Protein AF-A0A0G8C6H7-F1 (afdb_monomer)

Radius of gyration: 28.03 Å; Cα contacts (8 Å, |Δi|>4): 73; chains: 1; bounding box: 57×22×65 Å

Sequence (124 aa):
MDRLGRNTIQLLQLVEQLREKDVHFAILNLGIDTRTPTGKFFLTVMAAFSELDREMIKEKQRTEIKLAKQKGVYRGRLKKYTDKHPGMNHAIELRKHTNKTVKEICQITGVSQAALYRRLKEFE

Organism: NCBI:txid1890302

Secondary structure (DSSP, 8-state):
-TTT-SSHHHHHHHHHHHHHTT---EEGGGTEETTSHHHHHHHHHHHHHHHHHHHHHHHHHHHHHHHHHHTT----SPPSS-TT-HHHHHHHHHHHH----HHHHHHHH---HHHHHHHHHT--

InterPro domains:
  IPR006119 Resolvase, N-terminal catalytic domain [PF00239] (1-74)
  IPR006119 Resolvase, N-terminal catalytic domain [PS51736] (1-72)
  IPR006120 Resolvase, HTH domain [PF02796] (76-120)
  IPR036162 Resolvase-like, N-terminal catalytic domain superfamily [G3DSA:3.40.50.1390] (1-84)
  IPR036162 Resolvase-like, N-terminal catalytic domain superfamily [SSF53041] (1-74)
  IPR050639 Site-specific recombinase resolvase [PTHR30461] (2-114)

Nearest PDB structures (foldseek):
  5kk1-assembly1_A  TM=5.844E-01  e=1.211E+00  Sulfolobus sp. NOB8H2
  7s03-assembly1_A-2  TM=4.898E-01  e=1.479E+00  Homo sapiens
  1trr-assembly1_A  TM=4.906E-01  e=4.900E+00  Escherichia coli
  1jhg-assembly1_A-2  TM=4.551E-01  e=8.345E+00  Escherichia coli

Structure (mmCIF, N/CA/C/O backbone):
data_AF-A0A0G8C6H7-F1
#
_entry.id  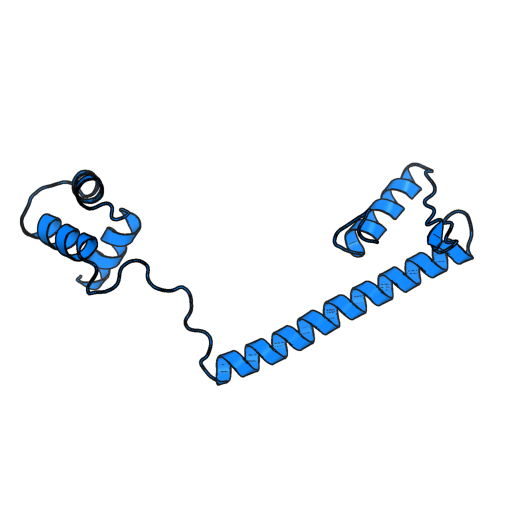 AF-A0A0G8C6H7-F1
#
loop_
_atom_site.group_PDB
_atom_site.id
_atom_site.type_symbol
_atom_site.label_atom_id
_atom_site.label_alt_id
_atom_site.label_comp_id
_atom_site.label_asym_id
_atom_site.label_entity_id
_atom_site.label_seq_id
_atom_site.pdbx_PDB_ins_code
_atom_site.Cartn_x
_atom_site.Cartn_y
_atom_site.Cartn_z
_atom_site.occupancy
_atom_site.B_iso_or_equiv
_atom_site.auth_seq_id
_atom_site.auth_comp_id
_atom_site.auth_asym_id
_atom_site.auth_atom_id
_atom_site.pdbx_PDB_model_num
ATOM 1 N N . MET A 1 1 ? 10.158 9.588 -15.936 1.00 51.47 1 MET A N 1
ATOM 2 C CA . MET A 1 1 ? 9.552 8.462 -15.194 1.00 51.47 1 MET A CA 1
ATOM 3 C C . MET A 1 1 ? 8.202 8.845 -14.592 1.00 51.47 1 MET A C 1
ATOM 5 O O . MET A 1 1 ? 7.242 8.146 -14.878 1.00 51.47 1 MET A O 1
ATOM 9 N N . ASP A 1 2 ? 8.073 10.001 -13.925 1.00 52.16 2 ASP A N 1
ATOM 10 C CA . ASP A 1 2 ? 6.804 10.478 -13.318 1.00 52.16 2 ASP A CA 1
ATOM 11 C C . ASP A 1 2 ? 5.588 10.635 -14.255 1.00 52.16 2 ASP A C 1
ATOM 13 O O . ASP A 1 2 ? 4.462 10.771 -13.784 1.00 52.16 2 ASP A O 1
ATOM 17 N N . ARG A 1 3 ? 5.779 10.619 -15.581 1.00 61.69 3 ARG A N 1
ATOM 18 C CA . ARG A 1 3 ? 4.709 10.856 -16.567 1.00 61.69 3 ARG A CA 1
ATOM 19 C C . ARG A 1 3 ? 4.017 9.596 -17.104 1.00 61.69 3 ARG A C 1
ATOM 21 O O . ARG A 1 3 ? 3.005 9.735 -17.776 1.00 61.69 3 ARG A O 1
ATOM 28 N N . LEU A 1 4 ? 4.549 8.397 -16.850 1.00 62.62 4 LEU A N 1
ATOM 29 C CA . LEU A 1 4 ? 4.047 7.147 -17.454 1.00 62.62 4 LEU A CA 1
ATOM 30 C C . LEU A 1 4 ? 3.612 6.088 -16.436 1.00 62.62 4 LEU A C 1
ATOM 32 O O . LEU A 1 4 ? 2.822 5.212 -16.770 1.00 62.62 4 LEU A O 1
ATOM 36 N N . GLY A 1 5 ? 4.075 6.165 -15.190 1.00 60.28 5 GLY A N 1
ATOM 37 C CA . GLY A 1 5 ? 3.642 5.240 -14.151 1.00 60.28 5 GLY A CA 1
ATOM 38 C C . GLY A 1 5 ? 4.232 5.587 -12.794 1.00 60.28 5 GLY A C 1
ATOM 39 O O . GLY A 1 5 ? 5.334 6.116 -12.701 1.00 60.28 5 GLY A O 1
ATOM 40 N N . ARG A 1 6 ? 3.493 5.260 -11.728 1.00 69.50 6 ARG A N 1
ATOM 41 C CA . ARG A 1 6 ? 3.965 5.388 -10.336 1.00 69.50 6 ARG A CA 1
ATOM 42 C C . ARG A 1 6 ? 4.900 4.244 -9.920 1.00 69.50 6 ARG A C 1
ATOM 44 O O . ARG A 1 6 ? 5.411 4.248 -8.806 1.00 69.50 6 ARG A O 1
ATOM 51 N N . ASN A 1 7 ? 5.064 3.235 -10.777 1.00 71.12 7 ASN A N 1
ATOM 52 C CA . ASN A 1 7 ? 5.805 2.010 -10.504 1.00 71.12 7 ASN A CA 1
ATOM 53 C C . ASN A 1 7 ? 6.520 1.537 -11.777 1.00 71.12 7 ASN A C 1
ATOM 55 O O . ASN A 1 7 ? 5.881 1.396 -12.821 1.00 71.12 7 ASN A O 1
ATOM 59 N N . THR A 1 8 ? 7.815 1.230 -11.681 1.00 71.50 8 THR A N 1
ATOM 60 C CA . THR A 1 8 ? 8.595 0.697 -12.804 1.00 71.50 8 THR A CA 1
ATOM 61 C C . THR A 1 8 ? 8.022 -0.611 -13.352 1.00 71.50 8 THR A C 1
ATOM 63 O O . THR A 1 8 ? 8.021 -0.806 -14.561 1.00 71.50 8 THR A O 1
ATOM 66 N N . ILE A 1 9 ? 7.435 -1.468 -12.509 1.00 72.88 9 ILE A N 1
ATOM 67 C CA . ILE A 1 9 ? 6.781 -2.708 -12.966 1.00 72.88 9 ILE A CA 1
ATOM 68 C C . ILE A 1 9 ? 5.641 -2.392 -13.944 1.00 72.88 9 ILE A C 1
ATOM 70 O O . ILE A 1 9 ? 5.523 -3.032 -14.984 1.00 72.88 9 ILE A O 1
ATOM 74 N N . GLN A 1 10 ? 4.829 -1.375 -13.641 1.00 77.62 10 GLN A N 1
ATOM 75 C CA . GLN A 1 10 ? 3.724 -0.967 -14.514 1.00 77.62 10 GLN A CA 1
ATOM 76 C C . GLN A 1 10 ? 4.236 -0.390 -15.832 1.00 77.62 10 GLN A C 1
ATOM 78 O O . GLN A 1 10 ? 3.644 -0.641 -16.876 1.00 77.62 10 GLN A O 1
ATOM 83 N N . LEU A 1 11 ? 5.345 0.354 -15.792 1.00 79.00 11 LEU A N 1
ATOM 84 C CA . LEU A 1 11 ? 5.986 0.858 -17.001 1.00 79.00 11 LEU A CA 1
ATOM 85 C C . LEU A 1 11 ? 6.467 -0.293 -17.890 1.00 79.00 11 LEU A C 1
ATOM 87 O O . LEU A 1 11 ? 6.218 -0.264 -19.088 1.00 79.00 11 LEU A O 1
ATOM 91 N N . LEU A 1 12 ? 7.112 -1.316 -17.327 1.00 77.19 12 LEU A N 1
ATOM 92 C CA . LEU A 1 12 ? 7.551 -2.468 -18.115 1.00 77.19 12 LEU A CA 1
ATOM 93 C C . LEU A 1 12 ? 6.393 -3.266 -18.698 1.00 77.19 12 LEU A C 1
ATOM 95 O O . LEU A 1 12 ? 6.440 -3.621 -19.870 1.00 77.19 12 LEU A O 1
ATOM 99 N N . GLN A 1 13 ? 5.344 -3.498 -17.910 1.00 82.19 13 GLN A N 1
ATOM 100 C CA . GLN A 1 13 ? 4.126 -4.141 -18.400 1.00 82.19 13 GLN A CA 1
ATOM 101 C C . GLN A 1 13 ? 3.508 -3.350 -19.554 1.00 82.19 13 GLN A C 1
ATOM 103 O O . GLN A 1 13 ? 3.123 -3.937 -20.558 1.00 82.19 13 GLN A O 1
ATOM 108 N N . LEU A 1 14 ? 3.460 -2.020 -19.440 1.00 85.56 14 LEU A N 1
ATOM 109 C CA . LEU A 1 14 ? 2.981 -1.155 -20.511 1.00 85.56 14 LEU A CA 1
ATOM 110 C C . LEU A 1 14 ? 3.862 -1.266 -21.759 1.00 85.56 14 LEU A C 1
ATOM 112 O O . LEU A 1 14 ? 3.335 -1.381 -22.859 1.00 85.56 14 LEU A O 1
ATOM 116 N N . VAL A 1 15 ? 5.188 -1.244 -21.612 1.00 83.88 15 VAL A N 1
ATOM 117 C CA . VAL A 1 15 ? 6.091 -1.364 -22.764 1.00 83.88 15 VAL A CA 1
ATOM 118 C C . VAL A 1 15 ? 5.938 -2.722 -23.452 1.00 83.88 15 VAL A C 1
ATOM 120 O O . VAL A 1 15 ? 5.923 -2.772 -24.679 1.00 83.88 15 VAL A O 1
ATOM 123 N N . GLU A 1 16 ? 5.751 -3.803 -22.697 1.00 82.50 16 GLU A N 1
ATOM 124 C CA . GLU A 1 16 ? 5.474 -5.122 -23.272 1.00 82.50 16 GLU A CA 1
ATOM 125 C C . GLU A 1 16 ? 4.122 -5.177 -23.996 1.00 82.50 16 GLU A C 1
ATOM 127 O O . GLU A 1 16 ? 4.050 -5.628 -25.137 1.00 82.50 16 GLU A O 1
ATOM 132 N N . GLN A 1 17 ? 3.069 -4.603 -23.411 1.00 88.69 17 GLN A N 1
ATOM 133 C CA . GLN A 1 17 ? 1.760 -4.483 -24.066 1.00 88.69 17 GLN A CA 1
ATOM 134 C C . GLN A 1 17 ? 1.807 -3.647 -25.352 1.00 88.69 17 GLN A C 1
ATOM 136 O O . GLN A 1 17 ? 1.068 -3.914 -26.298 1.00 88.69 17 GLN A O 1
ATOM 141 N N . LEU A 1 18 ? 2.642 -2.605 -25.390 1.00 89.25 18 LEU A N 1
ATOM 142 C CA . LEU A 1 18 ? 2.862 -1.809 -26.597 1.00 89.25 18 LEU A CA 1
ATOM 143 C C . LEU A 1 18 ? 3.607 -2.628 -27.653 1.00 89.25 18 LEU A C 1
ATOM 145 O O . LEU A 1 18 ? 3.204 -2.618 -28.813 1.00 89.25 18 LEU A O 1
ATOM 149 N N . ARG A 1 19 ? 4.618 -3.404 -27.247 1.00 83.31 19 ARG A N 1
ATOM 150 C CA . ARG A 1 19 ? 5.364 -4.296 -28.142 1.00 83.31 19 ARG A CA 1
ATOM 151 C C . ARG A 1 19 ? 4.465 -5.347 -28.793 1.00 83.31 19 ARG A C 1
ATOM 153 O O . ARG A 1 19 ? 4.592 -5.577 -29.988 1.00 83.31 19 ARG A O 1
ATOM 160 N N . GLU A 1 20 ? 3.548 -5.955 -28.041 1.00 88.12 20 GLU A N 1
ATOM 161 C CA . GLU A 1 20 ? 2.564 -6.917 -28.573 1.00 88.12 20 GLU A CA 1
ATOM 162 C C . GLU A 1 20 ? 1.646 -6.308 -29.644 1.00 88.12 20 GLU A C 1
ATOM 164 O O . GLU A 1 20 ? 1.137 -7.019 -30.507 1.00 88.12 20 GLU A O 1
ATOM 169 N N . LYS A 1 21 ? 1.454 -4.986 -29.608 1.00 93.50 21 LYS A N 1
ATOM 170 C CA . LYS A 1 21 ? 0.669 -4.222 -30.586 1.00 93.50 21 LYS A CA 1
ATOM 171 C C . LYS A 1 21 ? 1.519 -3.621 -31.707 1.00 93.50 21 LYS A C 1
ATOM 173 O O . LYS A 1 21 ? 1.024 -2.763 -32.430 1.00 93.50 21 LYS A O 1
ATOM 178 N N . ASP A 1 22 ? 2.784 -4.026 -31.811 1.00 88.19 22 ASP A N 1
ATOM 179 C CA . ASP A 1 22 ? 3.771 -3.468 -32.743 1.00 88.19 22 ASP A CA 1
ATOM 180 C C . ASP A 1 22 ? 3.983 -1.947 -32.574 1.00 88.19 22 ASP A C 1
ATOM 182 O O . ASP A 1 22 ? 4.316 -1.213 -33.502 1.00 88.19 22 ASP A O 1
ATOM 186 N N . VAL A 1 23 ? 3.784 -1.445 -31.348 1.00 90.44 23 VAL A N 1
ATOM 187 C CA . VAL A 1 23 ? 4.022 -0.047 -30.979 1.00 90.44 23 VAL A CA 1
ATOM 188 C C . VAL A 1 23 ? 5.376 0.076 -30.295 1.00 90.44 23 VAL A C 1
ATOM 190 O O . VAL A 1 23 ? 5.674 -0.594 -29.304 1.00 90.44 23 VAL A O 1
ATOM 193 N N . HIS A 1 24 ? 6.198 0.994 -30.794 1.00 86.62 24 HIS A N 1
ATOM 194 C CA . HIS A 1 24 ? 7.507 1.274 -30.222 1.00 86.62 24 HIS A CA 1
ATOM 195 C C . HIS A 1 24 ? 7.445 2.350 -29.143 1.00 86.62 24 HIS A C 1
ATOM 197 O O . HIS A 1 24 ? 6.766 3.368 -29.266 1.00 86.62 24 HIS A O 1
ATOM 203 N N . PHE A 1 25 ? 8.224 2.134 -28.092 1.00 86.50 25 PHE A N 1
ATOM 204 C CA . PHE A 1 25 ? 8.376 3.051 -26.979 1.00 86.50 25 PHE A CA 1
ATOM 205 C C . PHE A 1 25 ? 9.734 3.757 -27.037 1.00 86.50 25 PHE A C 1
ATOM 207 O O . PHE A 1 25 ? 10.773 3.108 -27.210 1.00 86.50 25 PHE A O 1
ATOM 214 N N . ALA A 1 26 ? 9.727 5.078 -26.868 1.00 87.25 26 ALA A N 1
ATOM 215 C CA . ALA A 1 26 ? 10.931 5.894 -26.843 1.00 87.25 26 ALA A CA 1
ATOM 216 C C . ALA A 1 26 ? 10.893 6.898 -25.686 1.00 87.25 26 ALA A C 1
ATOM 218 O O . ALA A 1 26 ? 9.888 7.572 -25.453 1.00 87.25 26 ALA A O 1
ATOM 219 N N . ILE A 1 27 ? 12.015 7.019 -24.980 1.00 85.06 27 ILE A N 1
ATOM 220 C CA . ILE A 1 27 ? 12.232 8.020 -23.938 1.00 85.06 27 ILE A CA 1
ATOM 221 C C . ILE A 1 27 ? 13.215 9.052 -24.490 1.00 85.06 27 ILE A C 1
ATOM 223 O O . ILE A 1 27 ? 14.429 8.861 -24.437 1.00 85.06 27 ILE A O 1
ATOM 227 N N . LEU A 1 28 ? 12.678 10.157 -25.014 1.00 85.81 28 LEU A N 1
ATOM 228 C CA . LEU A 1 28 ? 13.452 11.171 -25.742 1.00 85.81 28 LEU A CA 1
ATOM 229 C C . LEU A 1 28 ? 14.568 11.801 -24.899 1.00 85.81 28 LEU A C 1
ATOM 231 O O . LEU A 1 28 ? 15.677 11.987 -25.381 1.00 85.81 28 LEU A O 1
ATOM 235 N N . ASN A 1 29 ? 14.303 12.083 -23.623 1.00 82.50 29 ASN A N 1
ATOM 236 C CA . ASN A 1 29 ? 15.276 12.716 -22.729 1.00 82.50 29 ASN A CA 1
ATOM 237 C C . ASN A 1 29 ? 16.418 11.784 -22.292 1.00 82.50 29 ASN A C 1
ATOM 239 O O . ASN A 1 29 ? 17.423 12.270 -21.787 1.00 82.50 29 ASN A O 1
ATOM 243 N N . LEU A 1 30 ? 16.259 10.466 -22.450 1.00 77.19 30 LEU A N 1
ATOM 244 C CA . LEU A 1 30 ? 17.300 9.474 -22.159 1.00 77.19 30 LEU A CA 1
ATOM 245 C C . LEU A 1 30 ? 17.898 8.864 -23.435 1.00 77.19 30 LEU A C 1
ATOM 247 O O . LEU A 1 30 ? 18.784 8.023 -23.342 1.00 77.19 30 LEU A O 1
ATOM 251 N N . GLY A 1 31 ? 17.399 9.242 -24.618 1.00 82.88 31 GLY A N 1
ATOM 252 C CA . GLY A 1 31 ? 17.810 8.645 -25.890 1.00 82.88 31 GLY A CA 1
ATOM 253 C C . GLY A 1 31 ? 17.508 7.145 -26.000 1.00 82.88 31 GLY A C 1
ATOM 254 O O . GLY A 1 31 ? 18.133 6.452 -26.798 1.00 82.88 31 GLY A O 1
ATOM 255 N N . ILE A 1 32 ? 16.581 6.620 -25.193 1.00 84.94 32 ILE A N 1
ATOM 256 C CA . ILE A 1 32 ? 16.242 5.192 -25.193 1.00 84.94 32 ILE A CA 1
ATOM 257 C C . ILE A 1 32 ? 15.173 4.951 -26.249 1.00 84.94 32 ILE A C 1
ATOM 259 O O . ILE A 1 32 ? 14.092 5.533 -26.175 1.00 84.94 32 ILE A O 1
ATOM 263 N N . ASP A 1 33 ? 15.448 4.043 -27.179 1.00 88.12 33 ASP A N 1
ATOM 264 C CA . ASP A 1 33 ? 14.509 3.626 -28.216 1.00 88.12 33 ASP A CA 1
ATOM 265 C C . ASP A 1 33 ? 14.408 2.099 -28.266 1.00 88.12 33 ASP A C 1
ATOM 267 O O . ASP A 1 33 ? 15.381 1.404 -28.575 1.00 88.12 33 ASP A O 1
ATOM 271 N N . THR A 1 34 ? 13.216 1.572 -27.984 1.00 86.00 34 THR A N 1
ATOM 272 C CA . THR A 1 34 ? 12.940 0.125 -27.979 1.00 86.00 34 THR A CA 1
ATOM 273 C C . THR A 1 34 ? 12.991 -0.529 -29.361 1.00 86.00 34 THR A C 1
ATOM 275 O O . THR A 1 34 ? 12.954 -1.756 -29.442 1.00 86.00 34 THR A O 1
ATOM 278 N N . ARG A 1 35 ? 13.149 0.237 -30.448 1.00 87.31 35 ARG A N 1
ATOM 279 C CA . ARG A 1 35 ? 13.485 -0.300 -31.779 1.00 87.31 35 ARG A CA 1
ATOM 280 C C . ARG A 1 35 ? 14.912 -0.834 -31.843 1.00 87.31 35 ARG A C 1
ATOM 282 O O . ARG A 1 35 ? 15.197 -1.747 -32.612 1.00 87.31 35 ARG A O 1
ATOM 289 N N . THR A 1 36 ? 15.808 -0.295 -31.019 1.00 88.81 36 THR A N 1
ATOM 290 C CA . THR A 1 36 ? 17.228 -0.663 -31.016 1.00 88.81 36 THR A CA 1
ATOM 291 C C . THR A 1 36 ? 17.520 -1.770 -29.996 1.00 88.81 36 THR A C 1
ATOM 293 O O . THR A 1 36 ? 16.928 -1.773 -28.911 1.00 88.81 36 THR A O 1
ATOM 296 N N . PRO A 1 37 ? 18.461 -2.695 -30.273 1.00 87.19 37 PRO A N 1
ATOM 297 C CA . PRO A 1 37 ? 18.907 -3.682 -29.286 1.00 87.19 37 PRO A CA 1
ATOM 298 C C . PRO A 1 37 ? 19.403 -3.033 -27.985 1.00 87.19 37 PRO A C 1
ATOM 300 O O . PRO A 1 37 ? 19.065 -3.490 -26.894 1.00 87.19 37 PRO A O 1
ATOM 303 N N . THR A 1 38 ? 20.126 -1.916 -28.095 1.00 87.19 38 THR A N 1
ATOM 304 C CA . THR A 1 38 ? 20.636 -1.144 -26.954 1.00 87.19 38 THR A CA 1
ATOM 305 C C . THR A 1 38 ? 19.513 -0.579 -26.088 1.00 87.19 38 THR A C 1
ATOM 307 O O . THR A 1 38 ? 19.568 -0.689 -24.866 1.00 87.19 38 THR A O 1
ATOM 310 N N . GLY A 1 39 ? 18.463 -0.015 -26.694 1.00 86.06 39 GLY A N 1
ATOM 311 C CA . GLY A 1 39 ? 17.327 0.513 -25.941 1.00 86.06 39 GLY A CA 1
ATOM 312 C C . GLY A 1 39 ? 16.522 -0.580 -25.235 1.00 86.06 39 GLY A C 1
ATOM 313 O O . GLY A 1 39 ? 16.112 -0.386 -24.091 1.00 86.06 39 GLY 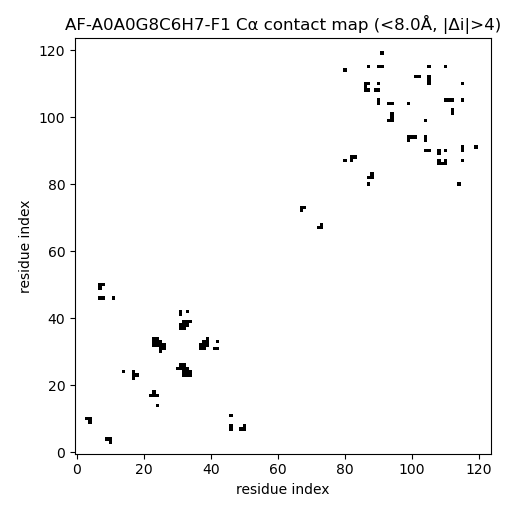A O 1
ATOM 314 N N . LYS A 1 40 ? 16.369 -1.758 -25.859 1.00 83.06 40 LYS A N 1
ATOM 315 C CA . LYS A 1 40 ? 15.766 -2.939 -25.209 1.00 83.06 40 LYS A CA 1
ATOM 316 C C . LYS A 1 40 ? 16.598 -3.420 -24.016 1.00 83.06 40 LYS A C 1
ATOM 318 O O . LYS A 1 40 ? 16.045 -3.680 -22.946 1.00 83.06 40 LYS A O 1
ATOM 323 N N . PHE A 1 41 ? 17.920 -3.499 -24.178 1.00 85.94 41 PHE A N 1
ATOM 324 C CA . PHE A 1 41 ? 18.837 -3.862 -23.097 1.00 85.94 41 PHE A CA 1
ATOM 325 C C . PHE A 1 41 ? 18.745 -2.876 -21.929 1.00 85.94 41 PHE A C 1
ATOM 327 O O . PHE A 1 41 ? 18.522 -3.287 -20.793 1.00 85.94 41 PHE A O 1
ATOM 334 N N . PHE A 1 42 ? 18.837 -1.574 -22.209 1.00 84.88 42 PHE A N 1
ATOM 335 C CA . PHE A 1 42 ? 18.802 -0.545 -21.174 1.00 84.88 42 PHE A CA 1
ATOM 336 C C . PHE A 1 42 ? 17.485 -0.565 -20.395 1.00 84.88 42 PHE A C 1
ATOM 338 O O . PHE A 1 42 ? 17.490 -0.497 -19.167 1.00 84.88 42 PHE A O 1
ATOM 345 N N . LEU A 1 43 ? 16.354 -0.729 -21.089 1.00 81.81 43 LEU A N 1
ATOM 346 C CA . LEU A 1 43 ? 15.053 -0.870 -20.441 1.00 81.81 43 LEU A CA 1
ATOM 347 C C . LEU A 1 43 ? 15.009 -2.088 -19.503 1.00 81.81 43 LEU A C 1
ATOM 349 O O . LEU A 1 43 ? 14.513 -1.978 -18.384 1.00 81.81 43 LEU A O 1
ATOM 353 N N . THR A 1 44 ? 15.565 -3.221 -19.934 1.00 82.44 44 THR A N 1
ATOM 354 C CA . THR A 1 44 ? 15.619 -4.460 -19.139 1.00 82.44 44 THR A CA 1
ATOM 355 C C . THR A 1 44 ? 16.496 -4.297 -17.895 1.00 82.44 44 THR A C 1
ATOM 357 O O . THR A 1 44 ? 16.107 -4.700 -16.802 1.00 82.44 44 THR A O 1
ATOM 360 N N . VAL A 1 45 ? 17.656 -3.647 -18.020 1.00 86.19 45 VAL A N 1
ATOM 361 C CA . VAL A 1 45 ? 18.534 -3.360 -16.873 1.00 86.19 45 VAL A CA 1
ATOM 362 C C . VAL A 1 45 ? 17.858 -2.408 -15.885 1.00 86.19 45 VAL A C 1
ATOM 364 O O . VAL A 1 45 ? 17.881 -2.652 -14.681 1.00 86.19 45 VAL A O 1
ATOM 367 N N . MET A 1 46 ? 17.200 -1.355 -16.376 1.00 80.19 46 MET A N 1
ATOM 368 C CA . MET A 1 46 ? 16.448 -0.420 -15.529 1.00 80.19 46 MET A CA 1
ATOM 369 C C . MET A 1 46 ? 15.282 -1.095 -14.799 1.00 80.19 46 MET A C 1
ATOM 371 O O . MET A 1 46 ? 14.966 -0.726 -13.664 1.00 80.19 46 MET A O 1
ATOM 375 N N . ALA A 1 47 ? 14.670 -2.102 -15.424 1.00 78.81 47 ALA A N 1
ATOM 376 C CA . ALA A 1 47 ? 13.658 -2.945 -14.803 1.00 78.81 47 ALA A CA 1
ATOM 377 C C . ALA A 1 47 ? 14.210 -3.704 -13.602 1.00 78.81 47 ALA A C 1
ATOM 379 O O . ALA A 1 47 ? 13.691 -3.563 -12.495 1.00 78.81 47 ALA A O 1
ATOM 380 N N . ALA A 1 48 ? 15.286 -4.461 -13.831 1.00 85.31 48 ALA A N 1
ATOM 381 C CA . ALA A 1 48 ? 15.938 -5.272 -12.813 1.00 85.31 48 ALA A CA 1
ATOM 382 C C . ALA A 1 48 ? 16.437 -4.401 -11.654 1.00 85.31 48 ALA A C 1
ATOM 384 O O . ALA A 1 48 ? 16.230 -4.732 -10.489 1.00 85.31 48 ALA A O 1
ATOM 385 N N . PHE A 1 49 ? 17.021 -3.243 -11.968 1.00 84.62 49 PHE A N 1
ATOM 386 C CA . PHE A 1 49 ? 17.464 -2.282 -10.964 1.00 84.62 49 PHE A CA 1
ATOM 387 C C . PHE A 1 49 ? 16.299 -1.747 -10.120 1.00 84.62 49 PHE A C 1
ATOM 389 O O . PHE A 1 49 ? 16.375 -1.719 -8.896 1.00 84.62 49 PHE A O 1
ATOM 396 N N . SER A 1 50 ? 15.178 -1.394 -10.752 1.00 81.62 50 SER A N 1
ATOM 397 C CA . SER A 1 50 ? 14.002 -0.908 -10.020 1.00 81.62 50 SER A CA 1
ATOM 398 C C . SER A 1 50 ? 13.354 -1.980 -9.139 1.00 81.62 50 SER A C 1
ATOM 400 O O . SER A 1 50 ? 12.773 -1.663 -8.099 1.00 81.62 50 SER A O 1
ATOM 402 N N . GLU A 1 51 ? 13.412 -3.247 -9.552 1.00 83.06 51 GLU A N 1
ATOM 403 C CA . GLU A 1 51 ? 12.960 -4.370 -8.731 1.00 83.06 51 GLU A CA 1
ATOM 404 C C . GLU A 1 51 ? 13.860 -4.564 -7.505 1.00 83.06 51 GLU A C 1
ATOM 406 O O . GLU A 1 51 ? 13.349 -4.693 -6.389 1.00 83.06 51 GLU A O 1
ATOM 411 N N . LEU A 1 52 ? 15.179 -4.490 -7.702 1.00 89.31 52 LEU A N 1
ATOM 412 C CA . LEU A 1 52 ? 16.174 -4.537 -6.634 1.00 89.31 52 LEU A CA 1
ATOM 413 C C . LEU A 1 52 ? 15.955 -3.410 -5.617 1.00 89.31 52 LEU A C 1
ATOM 415 O O . LEU A 1 52 ? 15.813 -3.689 -4.425 1.00 89.31 52 LEU A O 1
ATOM 419 N N . ASP A 1 53 ? 15.841 -2.160 -6.072 1.00 86.31 53 ASP A N 1
ATOM 420 C CA . ASP A 1 53 ? 15.592 -1.003 -5.201 1.00 86.31 53 ASP A CA 1
ATOM 421 C C . ASP A 1 53 ? 14.318 -1.189 -4.369 1.00 86.31 53 ASP A C 1
ATOM 423 O O . ASP A 1 53 ? 14.285 -0.926 -3.161 1.00 86.31 53 ASP A O 1
ATOM 427 N N . ARG A 1 54 ? 13.247 -1.685 -5.000 1.00 86.06 54 ARG A N 1
ATOM 428 C CA . ARG A 1 54 ? 11.975 -1.938 -4.320 1.00 86.06 54 ARG A CA 1
ATOM 429 C C . ARG A 1 54 ? 12.115 -2.990 -3.225 1.00 86.06 54 ARG A C 1
ATOM 431 O O . ARG A 1 54 ? 11.501 -2.833 -2.165 1.00 86.06 54 ARG A O 1
ATOM 438 N N . GLU A 1 55 ? 12.857 -4.064 -3.471 1.00 92.12 55 GLU A N 1
ATOM 439 C CA . GLU A 1 55 ? 13.048 -5.106 -2.464 1.00 92.12 55 GLU A CA 1
ATOM 440 C C . GLU A 1 55 ? 13.972 -4.629 -1.334 1.00 92.12 55 GLU A C 1
ATOM 442 O O . GLU A 1 55 ? 13.634 -4.834 -0.169 1.00 92.12 55 GLU A O 1
ATOM 447 N N . MET A 1 56 ? 15.023 -3.858 -1.640 1.00 93.62 56 MET A N 1
ATOM 448 C CA . MET A 1 56 ? 15.874 -3.215 -0.628 1.00 93.62 56 MET A CA 1
ATOM 449 C C . MET A 1 56 ? 15.083 -2.277 0.294 1.00 93.62 56 MET A C 1
ATOM 451 O O . MET A 1 56 ? 15.235 -2.324 1.518 1.00 93.62 56 MET A O 1
ATOM 455 N N . ILE A 1 57 ? 14.191 -1.445 -0.260 1.00 91.81 57 ILE A N 1
ATOM 456 C CA . ILE A 1 57 ? 13.327 -0.556 0.536 1.00 91.81 57 ILE A CA 1
ATOM 457 C C . ILE A 1 57 ? 12.446 -1.371 1.490 1.00 91.81 57 ILE A C 1
ATOM 459 O O . ILE A 1 57 ? 12.324 -1.028 2.669 1.00 91.81 57 ILE A O 1
ATOM 463 N N . LYS A 1 58 ? 11.842 -2.465 1.012 1.00 95.19 58 LYS A N 1
ATOM 464 C CA . LYS A 1 58 ? 11.016 -3.337 1.858 1.00 95.19 58 LYS A CA 1
ATOM 465 C C . LYS A 1 58 ? 11.832 -4.042 2.930 1.00 95.19 58 LYS A C 1
ATOM 467 O O . LYS A 1 58 ? 11.350 -4.184 4.051 1.00 95.19 58 LYS A O 1
ATOM 472 N N . GLU A 1 59 ? 13.029 -4.517 2.608 1.00 96.81 59 GLU A N 1
ATOM 473 C CA . GLU A 1 59 ? 13.905 -5.189 3.565 1.00 96.81 59 GLU A CA 1
ATOM 474 C C . GLU A 1 59 ? 14.307 -4.242 4.700 1.00 96.81 59 GLU A C 1
ATOM 476 O O . GLU A 1 59 ? 14.146 -4.567 5.885 1.00 96.81 59 GLU A O 1
ATOM 481 N N . LYS A 1 60 ? 14.707 -3.017 4.344 1.00 97.06 60 LYS A N 1
ATOM 482 C CA . LYS A 1 60 ? 14.965 -1.948 5.309 1.00 97.06 60 LYS A CA 1
ATOM 483 C C . LYS A 1 60 ? 13.732 -1.668 6.167 1.00 97.06 60 LYS A C 1
ATOM 485 O O . LYS A 1 60 ? 13.818 -1.684 7.394 1.00 97.06 60 LYS A O 1
ATOM 490 N N . GLN A 1 61 ? 12.564 -1.513 5.544 1.00 97.31 61 GLN A N 1
ATOM 491 C CA . GLN A 1 61 ? 11.308 -1.274 6.255 1.00 97.31 61 GLN A CA 1
ATOM 492 C C . GLN A 1 61 ? 10.965 -2.417 7.225 1.00 97.31 61 GLN A C 1
ATOM 494 O O . GLN A 1 61 ? 10.571 -2.163 8.361 1.00 97.31 61 GLN A O 1
ATOM 499 N N . ARG A 1 62 ? 11.128 -3.683 6.821 1.00 97.12 62 ARG A N 1
ATOM 500 C CA . ARG A 1 62 ? 10.902 -4.853 7.691 1.00 97.12 62 ARG A CA 1
ATOM 501 C C . ARG A 1 62 ? 11.809 -4.811 8.919 1.00 97.12 62 ARG A C 1
ATOM 503 O O . ARG A 1 62 ? 11.341 -5.073 10.030 1.00 97.12 62 ARG A O 1
ATOM 510 N N . THR A 1 63 ? 13.075 -4.455 8.723 1.00 96.94 63 THR A N 1
ATOM 511 C CA . THR A 1 63 ? 14.069 -4.327 9.796 1.00 96.94 63 THR A CA 1
ATOM 512 C C . THR A 1 63 ? 13.676 -3.228 10.779 1.00 96.94 63 THR A C 1
ATOM 514 O O . THR A 1 63 ? 13.619 -3.458 11.989 1.00 96.94 63 THR A O 1
ATOM 517 N N . GLU A 1 64 ? 13.304 -2.058 10.265 1.00 96.38 64 GLU A N 1
ATOM 518 C CA . GLU A 1 64 ? 12.861 -0.925 11.078 1.00 96.38 64 GLU A CA 1
ATOM 519 C C . GLU A 1 64 ? 11.555 -1.223 11.829 1.00 96.38 64 GLU A C 1
ATOM 521 O O . GLU A 1 64 ? 11.456 -0.948 13.026 1.00 96.38 64 GLU A O 1
ATOM 526 N N . ILE A 1 65 ? 10.575 -1.866 11.180 1.00 96.25 65 ILE A N 1
ATOM 527 C CA . ILE A 1 65 ? 9.331 -2.318 11.822 1.00 96.25 65 ILE A CA 1
ATOM 528 C C . ILE A 1 65 ? 9.645 -3.287 12.966 1.00 96.25 65 ILE A C 1
ATOM 530 O O . ILE A 1 65 ? 9.056 -3.170 14.042 1.00 96.25 65 ILE A O 1
ATOM 534 N N . LYS A 1 66 ? 10.555 -4.250 12.764 1.00 95.94 66 LYS A N 1
ATOM 535 C CA . LYS A 1 66 ? 10.949 -5.214 13.802 1.00 95.94 66 LYS A CA 1
ATOM 536 C C . LYS A 1 66 ? 11.544 -4.496 15.016 1.00 95.94 66 LYS A C 1
ATOM 538 O O . LYS A 1 66 ? 11.128 -4.775 16.140 1.00 95.94 66 LYS A O 1
ATOM 543 N N . LEU A 1 67 ? 12.434 -3.530 14.791 1.00 96.19 67 LEU A N 1
ATOM 544 C CA . LEU A 1 67 ? 13.023 -2.718 15.855 1.00 96.19 67 LEU A CA 1
ATOM 545 C C . LEU A 1 67 ? 11.966 -1.865 16.579 1.00 96.19 67 LEU A C 1
ATOM 547 O O . LEU A 1 67 ? 11.933 -1.818 17.806 1.00 96.19 67 LEU A O 1
ATOM 551 N N . ALA A 1 68 ? 11.063 -1.218 15.842 1.00 95.12 68 ALA A N 1
ATOM 552 C CA . ALA A 1 68 ? 9.991 -0.407 16.417 1.00 95.12 68 ALA A CA 1
ATOM 553 C C . ALA A 1 68 ? 8.966 -1.248 17.204 1.00 95.12 68 ALA A C 1
ATOM 555 O O . ALA A 1 68 ? 8.451 -0.787 18.225 1.00 95.12 68 ALA A O 1
ATOM 556 N N . LYS A 1 69 ? 8.707 -2.496 16.787 1.00 93.69 69 LYS A N 1
ATOM 557 C CA . LYS A 1 69 ? 7.918 -3.469 17.562 1.00 93.69 69 LYS A CA 1
ATOM 558 C C . LYS A 1 69 ? 8.611 -3.844 18.871 1.00 93.69 69 LYS A C 1
ATOM 560 O O . LYS A 1 69 ? 7.956 -3.811 19.905 1.00 93.69 69 LYS A O 1
ATOM 565 N N . GLN A 1 70 ? 9.916 -4.131 18.845 1.00 94.56 70 GLN A N 1
ATOM 566 C CA . GLN A 1 70 ? 10.698 -4.408 20.061 1.00 94.56 70 GLN A CA 1
ATOM 567 C C . GLN A 1 70 ? 10.703 -3.217 21.029 1.00 94.56 70 GLN A C 1
ATOM 569 O O . GLN A 1 70 ? 10.591 -3.404 22.234 1.00 94.56 70 GLN A O 1
ATOM 574 N N . LYS A 1 71 ? 10.756 -1.989 20.502 1.00 95.44 71 LYS A N 1
ATOM 575 C CA . LYS A 1 71 ? 10.650 -0.746 21.283 1.00 95.44 71 LYS A CA 1
ATOM 576 C C . LYS A 1 71 ? 9.223 -0.417 21.757 1.00 95.44 71 LYS A C 1
ATOM 578 O O . LYS A 1 71 ? 9.034 0.595 22.425 1.00 95.44 71 LYS A O 1
ATOM 583 N N . GLY A 1 72 ? 8.208 -1.204 21.389 1.00 91.94 72 GLY A N 1
ATOM 584 C CA . GLY A 1 72 ? 6.816 -0.966 21.792 1.00 91.94 72 GLY A CA 1
ATOM 585 C C . GLY A 1 72 ? 6.171 0.287 21.178 1.00 91.94 72 GLY A C 1
ATOM 586 O O . GLY A 1 72 ? 5.213 0.824 21.734 1.00 91.94 72 GLY A O 1
ATOM 587 N N . VAL A 1 73 ? 6.675 0.777 20.039 1.00 93.00 73 VAL A N 1
ATOM 588 C CA . VAL A 1 73 ? 6.177 2.010 19.394 1.00 93.00 73 VAL A CA 1
ATOM 589 C C . VAL A 1 73 ? 4.772 1.819 18.808 1.00 93.00 73 VAL A C 1
ATOM 591 O O . VAL A 1 73 ? 3.945 2.731 18.838 1.00 93.00 73 VAL A O 1
ATOM 594 N N . TYR A 1 74 ? 4.466 0.629 18.287 1.00 88.56 74 TYR A N 1
ATOM 595 C CA . TYR A 1 74 ? 3.168 0.340 17.679 1.00 88.56 74 TYR A CA 1
ATOM 596 C C . TYR A 1 74 ? 2.074 0.160 18.737 1.00 88.56 74 TYR A C 1
ATOM 598 O O . TYR A 1 74 ? 1.994 -0.876 19.389 1.00 88.56 74 TYR A O 1
ATOM 606 N N . ARG A 1 75 ? 1.176 1.147 18.842 1.00 85.19 75 ARG A N 1
ATOM 607 C CA . ARG A 1 75 ? 0.003 1.128 19.743 1.00 85.19 75 ARG A CA 1
ATOM 608 C C . ARG A 1 75 ? -1.319 0.802 19.038 1.00 85.19 75 ARG A C 1
ATOM 610 O O . ARG A 1 75 ? -2.389 0.905 19.632 1.00 85.19 75 ARG A O 1
ATOM 617 N N . GLY A 1 76 ? -1.245 0.399 17.768 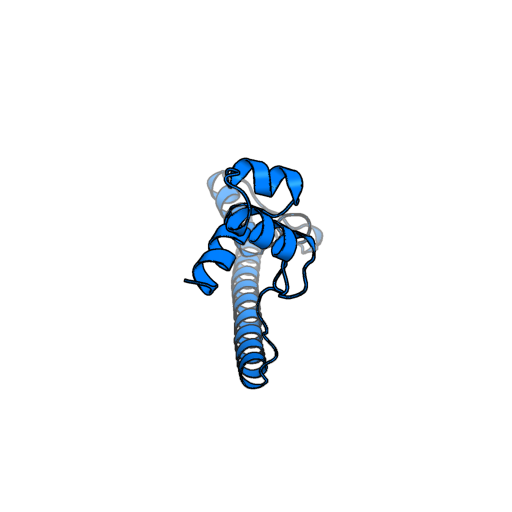1.00 87.50 76 GLY A N 1
ATOM 618 C CA . GLY A 1 76 ? -2.412 0.106 16.940 1.00 87.50 76 GLY A CA 1
ATOM 619 C C . GLY A 1 76 ? -3.276 1.340 16.663 1.00 87.50 76 GLY A C 1
ATOM 620 O O . GLY A 1 76 ? -2.845 2.484 16.807 1.00 87.50 76 GLY A O 1
ATOM 621 N N . ARG A 1 77 ? -4.515 1.102 16.227 1.00 85.31 77 ARG A N 1
ATOM 622 C CA . ARG A 1 77 ? -5.492 2.168 15.986 1.00 85.31 77 ARG A CA 1
ATOM 623 C C . ARG A 1 77 ? -5.958 2.750 17.320 1.00 85.31 77 ARG A C 1
ATOM 625 O O . ARG A 1 77 ? -6.438 2.011 18.175 1.00 85.31 77 ARG A O 1
ATOM 632 N N . LEU A 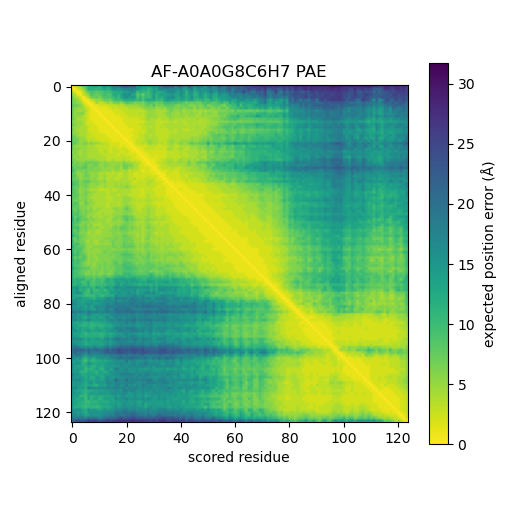1 78 ? -5.906 4.075 17.454 1.00 83.19 78 LEU A N 1
ATOM 633 C CA . LEU A 1 78 ? -6.491 4.769 18.602 1.00 83.19 78 LEU A CA 1
ATOM 634 C C . LEU A 1 78 ? -7.984 4.425 18.734 1.00 83.19 78 LEU A C 1
ATOM 636 O O . LEU A 1 78 ? -8.739 4.471 17.755 1.00 83.19 78 LEU A O 1
ATOM 640 N N . LYS A 1 79 ? -8.413 4.068 19.950 1.00 83.06 79 LYS A N 1
ATOM 641 C CA . LYS A 1 79 ? -9.824 3.792 20.243 1.00 83.06 79 LYS A CA 1
ATOM 642 C C . LYS A 1 79 ? -10.632 5.084 20.065 1.00 83.06 79 LYS A C 1
ATOM 644 O O . LYS A 1 79 ? -10.359 6.076 20.728 1.00 83.06 79 LYS A O 1
ATOM 649 N N . LYS A 1 80 ? -11.641 5.058 19.181 1.00 81.19 80 LYS A N 1
ATOM 650 C CA . LYS A 1 80 ? -12.537 6.205 18.924 1.00 81.19 80 LYS A CA 1
ATOM 651 C C . LYS A 1 80 ? -13.387 6.560 20.150 1.00 81.19 80 LYS A C 1
ATOM 653 O O . LYS A 1 80 ? -13.598 7.731 20.432 1.00 81.19 80 LYS A O 1
ATOM 658 N N . TYR A 1 81 ? -13.870 5.543 20.858 1.00 84.31 81 TYR A N 1
ATOM 659 C CA . TYR A 1 81 ? -14.634 5.691 22.092 1.00 84.31 81 TYR A CA 1
ATOM 660 C C . TYR A 1 81 ? -13.744 5.225 23.243 1.00 84.31 81 TYR A C 1
ATOM 662 O O . TYR A 1 81 ? -13.428 4.039 23.342 1.00 84.31 81 TYR A O 1
ATOM 670 N N . THR A 1 82 ? -13.274 6.171 24.050 1.00 82.25 82 THR A N 1
ATOM 671 C CA . THR A 1 82 ? -12.565 5.901 25.305 1.00 82.25 82 THR A CA 1
ATOM 672 C C . THR A 1 82 ? -13.568 5.606 26.420 1.00 82.25 82 THR A C 1
ATOM 674 O O . THR A 1 82 ? -14.759 5.878 26.275 1.00 82.25 82 THR A O 1
ATOM 677 N N . ASP A 1 83 ? -13.097 5.101 27.561 1.00 80.81 83 ASP A N 1
ATOM 678 C CA . ASP A 1 83 ? -13.956 4.806 28.725 1.00 80.81 83 ASP A CA 1
ATOM 679 C C . ASP A 1 83 ? -14.665 6.048 29.283 1.00 80.81 83 ASP A C 1
ATOM 681 O O . ASP A 1 83 ? -15.701 5.958 29.934 1.00 80.81 83 ASP A O 1
ATOM 685 N N . LYS A 1 84 ? -14.123 7.233 28.993 1.00 83.44 84 LYS A N 1
ATOM 686 C CA . LYS A 1 84 ? -14.692 8.524 29.387 1.00 83.44 84 LYS A CA 1
ATOM 687 C C . LYS A 1 84 ? -15.510 9.185 28.275 1.00 83.44 84 LYS A C 1
ATOM 689 O O . LYS A 1 84 ? -15.856 10.353 28.408 1.00 83.44 84 LYS A O 1
ATOM 694 N N . HIS A 1 85 ? -15.793 8.494 27.167 1.00 88.38 85 HIS A N 1
ATOM 695 C CA . HIS A 1 85 ? -16.517 9.098 26.051 1.00 88.38 85 HIS A CA 1
ATOM 696 C C . HIS A 1 85 ? -17.990 9.354 26.432 1.00 88.38 85 HIS A C 1
ATOM 698 O O . HIS A 1 85 ? -18.744 8.385 26.580 1.00 88.38 85 HIS A O 1
ATOM 704 N N . PRO A 1 86 ? -18.451 10.622 26.499 1.00 88.25 86 PRO A N 1
ATOM 705 C CA . PRO A 1 86 ? -19.778 10.957 27.025 1.00 88.25 86 PRO A CA 1
ATOM 706 C C . PRO A 1 86 ? -20.915 10.243 26.290 1.00 88.25 86 PRO A C 1
ATOM 708 O O . PRO A 1 86 ? -21.759 9.609 26.913 1.00 88.25 86 PRO A O 1
ATOM 711 N N . GLY A 1 87 ? -20.878 10.233 24.952 1.00 89.81 87 GLY A N 1
ATOM 712 C CA . GLY A 1 87 ? -21.909 9.567 24.147 1.00 89.81 87 GLY A CA 1
ATOM 713 C C . GLY A 1 87 ? -21.947 8.041 24.301 1.00 89.81 87 GLY A C 1
ATOM 714 O O . GLY A 1 87 ? -23.010 7.450 24.168 1.00 89.81 87 GLY A O 1
ATOM 715 N N . MET A 1 88 ? -20.818 7.391 24.620 1.00 90.25 88 MET A N 1
ATOM 716 C CA . MET A 1 88 ? -20.781 5.932 24.803 1.00 90.25 88 MET A CA 1
ATOM 717 C C . MET A 1 88 ? -21.343 5.567 26.173 1.00 90.25 88 MET A C 1
ATOM 719 O O . MET A 1 88 ? -2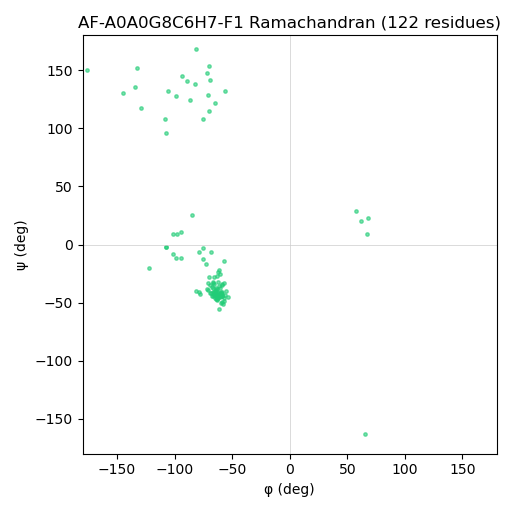2.155 4.654 26.282 1.00 90.25 88 MET A O 1
ATOM 723 N N . ASN A 1 89 ? -20.963 6.324 27.202 1.00 90.69 89 ASN A N 1
ATOM 724 C CA . ASN A 1 89 ? -21.470 6.118 28.554 1.00 90.69 89 ASN A CA 1
ATOM 725 C C . ASN A 1 89 ? -22.978 6.376 28.614 1.00 90.69 89 ASN A C 1
ATOM 727 O O . ASN A 1 89 ? -23.710 5.552 29.154 1.00 90.69 89 ASN A O 1
ATOM 731 N N . HIS A 1 90 ? -23.452 7.431 27.944 1.00 91.44 90 HIS A N 1
ATOM 732 C CA . HIS A 1 90 ? -24.881 7.698 27.822 1.00 91.44 90 HIS A CA 1
ATOM 733 C C . HIS A 1 90 ? -25.621 6.604 27.031 1.00 91.44 90 HIS A C 1
ATOM 735 O O . HIS A 1 90 ? -26.720 6.202 27.399 1.00 91.44 90 HIS A O 1
ATOM 741 N N . ALA A 1 91 ? -25.011 6.045 25.978 1.00 90.88 91 ALA A N 1
ATOM 742 C CA . ALA A 1 91 ? -25.600 4.929 25.235 1.00 90.88 91 ALA A CA 1
ATOM 743 C C . ALA A 1 91 ? -25.748 3.659 26.094 1.00 90.88 91 ALA A C 1
ATOM 745 O O . ALA A 1 91 ? -26.760 2.963 25.998 1.00 90.88 91 ALA A O 1
ATOM 746 N N . ILE A 1 92 ? -24.759 3.363 26.945 1.00 90.19 92 ILE A N 1
ATOM 747 C CA . ILE A 1 92 ? -24.802 2.233 27.885 1.00 90.19 92 ILE A CA 1
ATOM 748 C C . ILE A 1 92 ? -25.877 2.460 28.952 1.00 90.19 92 ILE A C 1
ATOM 750 O O . ILE A 1 92 ? -26.648 1.549 29.245 1.00 90.19 92 ILE A O 1
ATOM 754 N N . GLU A 1 93 ? -25.956 3.667 29.508 1.00 91.44 93 GLU A N 1
ATOM 755 C CA . GLU A 1 93 ? -26.976 4.053 30.486 1.00 91.44 93 GLU A CA 1
ATOM 756 C C . GLU A 1 93 ? -28.389 3.896 29.908 1.00 91.44 93 GLU A C 1
ATOM 758 O O . GLU A 1 93 ? -29.223 3.198 30.486 1.00 91.44 93 GLU A O 1
ATOM 763 N N . LEU A 1 94 ? -28.633 4.437 28.709 1.00 90.56 94 LEU A N 1
ATOM 764 C CA . LEU A 1 94 ? -29.906 4.285 28.002 1.00 90.56 94 LEU A CA 1
ATOM 765 C C . LEU A 1 94 ? -30.249 2.817 27.740 1.00 90.56 94 LEU A C 1
ATOM 767 O O . LEU A 1 94 ? -31.421 2.447 27.794 1.00 90.56 94 LEU A O 1
ATOM 771 N N . ARG A 1 95 ? -29.253 1.966 27.476 1.00 90.12 95 ARG A N 1
ATOM 772 C CA . ARG A 1 95 ? -29.484 0.533 27.278 1.00 90.12 95 ARG A CA 1
ATOM 773 C C . ARG A 1 95 ? -29.858 -0.193 28.574 1.00 90.12 95 ARG A C 1
ATOM 775 O O . ARG A 1 95 ? -30.623 -1.148 28.504 1.00 90.12 95 ARG A O 1
ATOM 782 N N . LYS A 1 96 ? -29.322 0.232 29.723 1.00 88.38 96 LYS A N 1
ATOM 783 C CA . LYS A 1 96 ? -29.588 -0.374 31.041 1.00 88.38 96 LYS A CA 1
ATOM 784 C C . LYS A 1 96 ? -30.900 0.101 31.664 1.00 88.38 96 LYS A C 1
ATOM 786 O O . LYS A 1 96 ? -31.606 -0.697 32.268 1.00 88.38 96 LYS A O 1
ATOM 791 N N . HIS A 1 97 ? -31.214 1.387 31.529 1.00 89.06 97 HIS A N 1
ATOM 792 C CA . HIS A 1 97 ? -32.333 2.023 32.231 1.00 89.06 97 HIS A CA 1
ATOM 793 C C . HIS A 1 97 ? -33.580 2.224 31.363 1.00 89.06 97 HIS A C 1
ATOM 795 O O . HIS A 1 97 ? -34.632 2.587 31.881 1.00 89.06 97 HIS A O 1
ATOM 801 N N . THR A 1 98 ? -33.497 1.978 30.053 1.00 87.88 98 THR A N 1
ATOM 802 C CA . THR A 1 98 ? -34.645 2.103 29.148 1.00 87.88 98 THR A CA 1
ATOM 803 C C . THR A 1 98 ? -34.792 0.908 28.219 1.00 87.88 98 THR A C 1
ATOM 805 O O . THR A 1 98 ? -33.813 0.306 27.793 1.00 87.88 98 THR A O 1
ATOM 808 N N . ASN A 1 99 ? -36.030 0.635 27.799 1.00 88.88 99 ASN A N 1
ATOM 809 C CA . ASN A 1 99 ? -36.352 -0.431 26.846 1.00 88.88 99 ASN A CA 1
ATOM 810 C C . ASN A 1 99 ? -36.197 0.003 25.368 1.00 88.88 99 ASN A C 1
ATOM 812 O O . ASN A 1 99 ? -36.861 -0.534 24.484 1.00 88.88 99 ASN A O 1
ATOM 816 N N . LYS A 1 100 ? -35.352 1.011 25.093 1.00 88.69 100 LYS A N 1
ATOM 817 C CA . LYS A 1 100 ? -35.118 1.533 23.735 1.00 88.69 100 LYS A CA 1
ATOM 818 C C . LYS A 1 100 ? -34.304 0.541 22.905 1.00 88.69 100 LYS A C 1
ATOM 820 O O . LYS A 1 100 ? -33.419 -0.162 23.410 1.00 88.69 100 LYS A O 1
ATOM 825 N N . THR A 1 101 ? -34.569 0.514 21.605 1.00 91.12 101 THR A N 1
ATOM 826 C CA . THR A 1 101 ? -33.804 -0.306 20.665 1.00 91.12 101 THR A CA 1
ATOM 827 C C . THR A 1 101 ? -32.391 0.253 20.484 1.00 91.12 101 THR A C 1
ATOM 829 O O . THR A 1 101 ? -32.146 1.454 20.599 1.00 91.12 101 THR A O 1
ATOM 832 N N . VAL A 1 102 ? -31.435 -0.613 20.133 1.00 90.31 102 VAL A N 1
ATOM 833 C CA . VAL A 1 102 ? -30.049 -0.193 19.844 1.00 90.31 102 VAL A CA 1
ATOM 834 C C . VAL A 1 102 ? -29.999 0.850 18.721 1.00 90.31 102 VAL A C 1
ATOM 836 O O . VAL A 1 102 ? -29.172 1.760 18.751 1.00 90.31 102 VAL A O 1
ATOM 839 N N . LYS A 1 103 ? -30.918 0.765 17.754 1.00 92.75 103 LYS A N 1
ATOM 840 C CA . LYS A 1 103 ? -31.017 1.722 16.651 1.00 92.75 103 LYS A CA 1
ATOM 841 C C . LYS A 1 103 ? -31.379 3.125 17.143 1.00 92.75 103 LYS A C 1
ATOM 843 O O . LYS A 1 103 ? -30.707 4.077 16.754 1.00 92.75 103 LYS A O 1
ATOM 848 N N . GLU A 1 104 ? -32.375 3.241 18.016 1.00 91.38 104 GLU A N 1
ATOM 849 C CA . GLU A 1 104 ? -32.789 4.519 18.613 1.00 91.38 104 GLU A CA 1
ATOM 850 C C . GLU A 1 104 ? -31.688 5.099 19.505 1.00 91.38 104 GLU A C 1
ATOM 852 O O . GLU A 1 104 ? -31.367 6.280 19.408 1.00 91.38 104 GLU A O 1
ATOM 857 N N . ILE A 1 105 ? -31.036 4.263 20.320 1.00 92.06 105 ILE A N 1
ATOM 858 C CA . ILE A 1 105 ? -29.928 4.698 21.183 1.00 92.06 105 ILE A CA 1
ATOM 859 C C . ILE A 1 105 ? -28.778 5.270 20.344 1.00 92.06 105 ILE A C 1
ATOM 861 O O . ILE A 1 105 ? -28.226 6.319 20.677 1.00 92.06 105 ILE A O 1
ATOM 865 N N . CYS A 1 106 ? -28.427 4.630 19.227 1.00 92.88 106 CYS A N 1
ATOM 866 C CA . CYS A 1 106 ? -27.391 5.132 18.325 1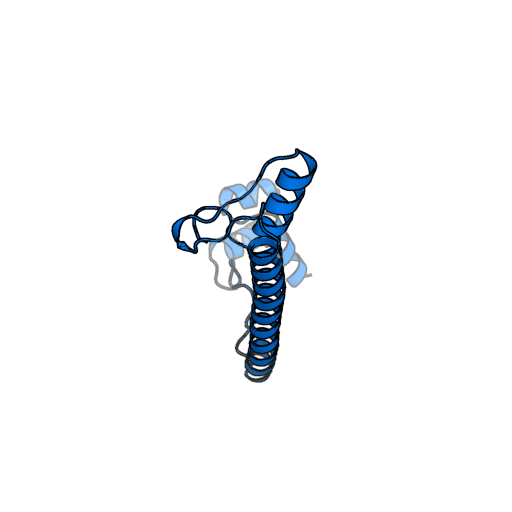.00 92.88 106 CYS A CA 1
ATOM 867 C C . CYS A 1 106 ? -27.777 6.449 17.636 1.00 92.88 106 CYS A C 1
ATOM 869 O O . CYS A 1 106 ? -26.902 7.287 17.424 1.00 92.88 106 CYS A O 1
ATOM 871 N N . GLN A 1 107 ? -29.058 6.655 17.315 1.00 92.81 107 GLN A N 1
ATOM 872 C CA . GLN A 1 107 ? -29.544 7.932 16.778 1.00 92.81 107 GLN A CA 1
ATOM 873 C C . GLN A 1 107 ? -29.440 9.062 17.809 1.00 92.81 107 GLN A C 1
ATOM 875 O O . GLN A 1 107 ? -29.005 10.154 17.462 1.00 92.81 107 GLN A O 1
ATOM 880 N N . ILE A 1 108 ? -29.773 8.786 19.072 1.00 90.44 108 ILE A N 1
ATOM 881 C CA . ILE A 1 108 ? -29.715 9.770 20.165 1.00 90.44 108 ILE A CA 1
ATOM 882 C C . ILE A 1 108 ? -28.264 10.141 20.504 1.00 90.44 108 ILE A C 1
ATOM 884 O O . ILE A 1 108 ? -27.947 11.302 20.741 1.00 90.44 108 ILE A O 1
ATOM 888 N N . THR A 1 109 ? -27.368 9.153 20.537 1.00 90.31 109 THR A N 1
ATOM 889 C CA . THR A 1 109 ? -26.007 9.321 21.082 1.00 90.31 109 THR A CA 1
ATOM 890 C C . THR A 1 109 ? -24.922 9.559 20.034 1.00 90.31 109 THR A C 1
ATOM 892 O O . THR A 1 109 ? -23.784 9.875 20.388 1.00 90.31 109 THR A O 1
ATOM 895 N N . GLY A 1 110 ? -25.226 9.364 18.746 1.00 89.75 110 GLY A N 1
ATOM 896 C CA . GLY A 1 110 ? -24.252 9.463 17.652 1.00 89.75 110 GLY A CA 1
ATOM 897 C C . GLY A 1 110 ? -23.166 8.373 17.672 1.00 89.75 110 GLY A C 1
ATOM 898 O O . GLY A 1 110 ? -22.187 8.436 16.919 1.00 89.75 110 GLY A O 1
ATOM 899 N N . VAL A 1 111 ? -23.299 7.364 18.537 1.00 92.62 111 VAL A N 1
ATOM 900 C CA . VAL A 1 111 ? -22.382 6.222 18.618 1.00 92.62 111 VAL A CA 1
ATOM 901 C C . VAL A 1 111 ? -22.752 5.190 17.557 1.00 92.62 111 VAL A C 1
ATOM 903 O O . VAL A 1 111 ? -23.926 4.892 17.351 1.00 92.62 111 VAL A O 1
ATOM 906 N N . SER A 1 112 ? -21.761 4.599 16.880 1.00 90.88 112 SER A N 1
ATOM 907 C CA . SER A 1 112 ? -22.056 3.542 15.908 1.00 90.88 112 SER A CA 1
ATOM 908 C C . SER A 1 112 ? -22.543 2.264 16.595 1.00 90.88 112 SER A C 1
ATOM 910 O O . SER A 1 112 ? -21.995 1.852 17.619 1.00 90.88 112 SER A O 1
ATOM 912 N N . GLN A 1 113 ? -23.518 1.580 15.990 1.00 91.75 113 GLN A N 1
ATOM 913 C CA . GLN A 1 113 ? -24.074 0.328 16.527 1.00 91.75 113 GLN A CA 1
ATOM 914 C C . GLN A 1 113 ? -22.981 -0.710 16.808 1.00 91.75 113 GLN A C 1
ATOM 916 O O . GLN A 1 113 ? -22.918 -1.285 17.891 1.00 91.75 113 GLN A O 1
ATOM 921 N N . ALA A 1 114 ? -22.046 -0.882 15.870 1.00 91.00 114 ALA A N 1
ATOM 922 C CA . ALA A 1 114 ? -20.925 -1.806 16.022 1.00 91.00 114 ALA A CA 1
ATOM 923 C C . ALA A 1 114 ? -19.973 -1.438 17.175 1.00 91.00 114 ALA A C 1
ATOM 925 O O . ALA A 1 114 ? -19.268 -2.305 17.689 1.00 91.00 114 ALA A O 1
ATOM 926 N N . ALA A 1 115 ? -19.871 -0.162 17.556 1.00 90.50 115 ALA A N 1
ATOM 927 C CA . ALA A 1 115 ? -19.085 0.237 18.720 1.00 90.50 115 ALA A CA 1
ATOM 928 C C . ALA A 1 115 ? -19.841 -0.021 20.026 1.00 90.50 115 ALA A C 1
ATOM 930 O O . ALA A 1 115 ? -19.234 -0.521 20.968 1.00 90.50 115 ALA A O 1
ATOM 931 N N . LEU A 1 116 ? -21.147 0.257 20.056 1.00 90.44 116 LEU A N 1
ATOM 932 C CA . LEU A 1 116 ? -21.992 -0.008 21.218 1.00 90.44 116 LEU A CA 1
ATOM 933 C C . LEU A 1 116 ? -22.057 -1.509 21.534 1.00 90.44 116 LEU A C 1
ATOM 935 O O . LEU A 1 116 ? -21.798 -1.892 22.667 1.00 90.44 116 LEU A O 1
ATOM 93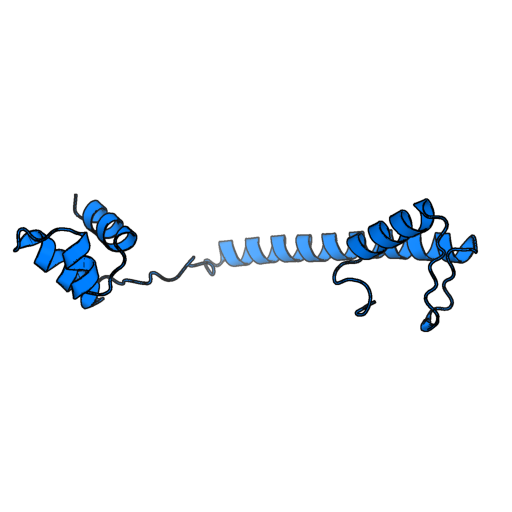9 N N . TYR A 1 11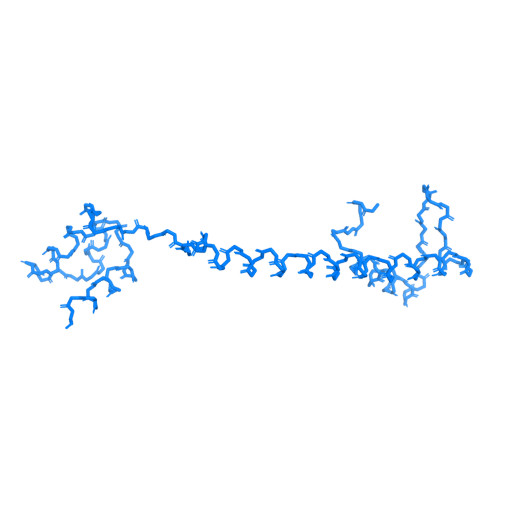7 ? -22.283 -2.370 20.536 1.00 92.00 117 TYR A N 1
ATOM 940 C CA . TYR A 1 117 ? -22.266 -3.826 20.739 1.00 92.00 117 TYR A CA 1
ATOM 941 C C . TYR A 1 117 ? -20.915 -4.348 21.232 1.00 92.00 117 TYR A C 1
ATOM 943 O O . TYR A 1 117 ? -20.873 -5.152 22.158 1.00 92.00 117 TYR A O 1
ATOM 951 N N . ARG A 1 118 ? -19.801 -3.872 20.653 1.00 89.50 118 ARG A N 1
ATOM 952 C CA . ARG A 1 118 ? -18.459 -4.249 21.126 1.00 89.50 118 ARG A CA 1
ATOM 953 C C . ARG A 1 118 ? -18.249 -3.865 22.583 1.00 89.50 118 ARG A C 1
ATOM 955 O O . ARG A 1 118 ? -17.680 -4.653 23.321 1.00 89.50 118 ARG A O 1
ATOM 962 N N . ARG A 1 119 ? -18.715 -2.679 22.982 1.00 88.31 119 ARG A N 1
ATOM 963 C CA . ARG A 1 119 ? -18.579 -2.200 24.356 1.00 88.31 119 ARG A CA 1
ATOM 964 C C . ARG A 1 119 ? -19.488 -2.963 25.319 1.00 88.31 119 ARG A C 1
ATOM 966 O O . ARG A 1 119 ? -19.040 -3.284 26.405 1.00 88.31 119 ARG A O 1
ATOM 973 N N . LEU A 1 120 ? -20.719 -3.294 24.923 1.00 86.88 120 LEU A N 1
ATOM 974 C CA . LEU A 1 120 ? -21.640 -4.096 25.741 1.00 86.88 120 LEU A CA 1
ATOM 975 C C . LEU A 1 120 ? -21.095 -5.504 26.013 1.00 86.88 120 LEU A C 1
ATOM 977 O O . LEU A 1 120 ? -21.158 -5.946 27.150 1.00 86.88 120 LEU A O 1
ATOM 981 N N . LYS A 1 121 ? -20.475 -6.145 25.014 1.00 88.25 121 LYS A N 1
ATOM 982 C CA . LYS A 1 121 ? -19.827 -7.457 25.169 1.00 88.25 121 LYS A CA 1
ATOM 983 C C . LYS A 1 121 ? -18.654 -7.453 26.163 1.00 88.25 121 LYS A C 1
ATOM 985 O O . LYS A 1 121 ? -18.301 -8.495 26.684 1.00 88.25 121 LYS A O 1
ATOM 990 N N . GLU A 1 122 ? -18.019 -6.306 26.414 1.00 83.81 122 GLU A N 1
ATOM 991 C CA . GLU A 1 122 ? -16.964 -6.196 27.439 1.00 83.81 122 GLU A CA 1
ATOM 992 C C . GLU A 1 122 ? -17.528 -6.173 28.875 1.00 83.81 122 GLU A C 1
ATOM 994 O O . GLU A 1 122 ? -16.752 -6.266 29.822 1.00 83.81 122 GLU A O 1
ATOM 999 N N . PHE A 1 123 ? -18.845 -5.998 29.043 1.00 73.62 123 PHE A N 1
ATOM 1000 C CA . PHE A 1 123 ? -19.536 -5.993 30.339 1.00 73.62 123 PHE A CA 1
ATOM 1001 C C . PHE A 1 123 ? -20.387 -7.252 30.584 1.00 73.62 123 PHE A C 1
ATOM 1003 O O . PHE A 1 123 ? -21.010 -7.341 31.643 1.00 73.62 123 PHE A O 1
ATOM 1010 N N . GLU A 1 124 ? -20.444 -8.164 29.612 1.00 60.81 124 GLU A N 1
ATOM 1011 C CA . GLU A 1 124 ? -20.958 -9.536 29.760 1.00 60.81 124 GLU A CA 1
ATOM 1012 C C . GLU A 1 124 ? -19.832 -10.455 30.245 1.00 60.81 124 GLU A C 1
ATOM 1014 O O . GLU A 1 124 ? -20.107 -11.273 31.149 1.00 60.81 124 GLU A O 1
#

pLDDT: mean 86.15, std 8.48, range [51.47, 97.31]

Mean predicted aligned error: 9.36 Å

Solvent-accessible surface area (backbone atoms only — not comparable to full-atom values): 7390 Å² total; per-residue (Å²): 109,89,87,76,40,101,39,68,68,58,41,52,52,48,52,51,57,31,47,77,68,77,41,80,56,68,42,78,94,75,72,35,34,53,86,39,72,65,25,45,50,51,54,52,52,53,47,54,50,50,52,51,54,53,50,51,53,49,53,52,48,53,52,52,50,52,52,38,54,77,70,60,68,73,76,74,79,80,70,90,71,52,99,81,32,65,42,56,53,50,37,52,47,47,57,76,79,39,95,63,52,70,67,57,42,25,68,76,37,73,42,54,63,75,56,53,54,56,53,53,61,76,75,109

Foldseek 3Di:
DVPQDPALVVVVVVCVVCVVVVHWDADVVVRQTPVDPVNVVVSVVVSVVRVVVVVVVVVVVVVVVVVCVVVVVDPDDDDPADPPRPLLVQ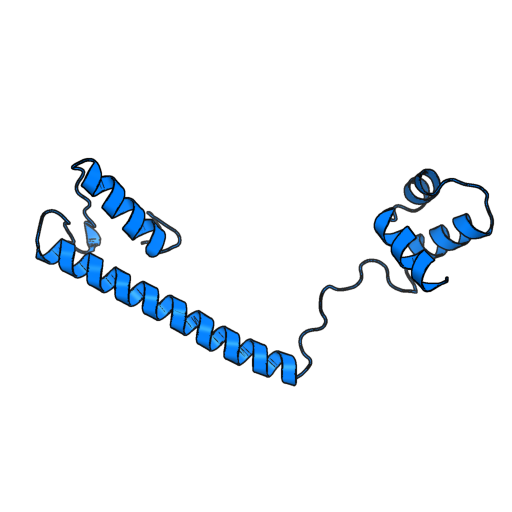LVVCVVPHPDDLVVSCVVSVDDSVVNVVVVVVVD